Protein AF-A0A3D8P2R8-F1 (afdb_monomer_lite)

Radius of gyration: 13.69 Å; chains: 1; bounding box: 16×16×44 Å

InterPro domains:
  IPR001207 Transposase, mutator type [PF00872] (6-49)

Sequence (49 aa):
MARLVEQELKAKPYERTEERQAYRNGHREKPLVTRIGRLVLEVPRVRSG

Organism: NCBI:txid444093

Structure (mmCIF, N/CA/C/O backbone):
data_AF-A0A3D8P2R8-F1
#
_entry.id   AF-A0A3D8P2R8-F1
#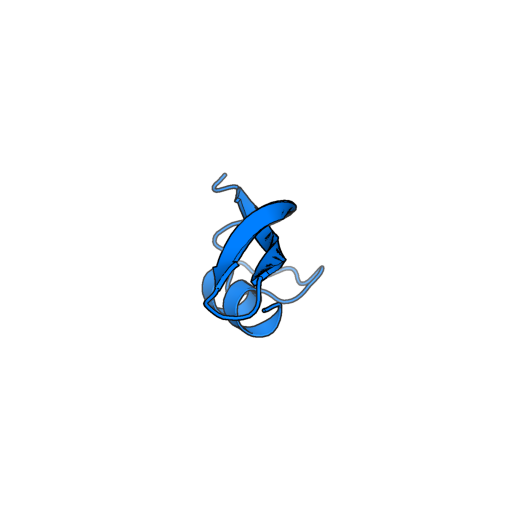
loop_
_atom_site.group_PDB
_atom_site.id
_atom_site.type_symbol
_atom_site.label_atom_id
_atom_site.label_alt_id
_atom_site.label_comp_id
_atom_site.label_asym_id
_atom_site.label_entity_id
_atom_site.label_seq_id
_atom_site.pdbx_PDB_ins_code
_atom_site.Cartn_x
_atom_site.Cartn_y
_atom_site.Cartn_z
_atom_site.occupancy
_atom_site.B_iso_or_equiv
_atom_site.auth_seq_id
_atom_site.auth_comp_id
_atom_site.auth_asym_id
_atom_site.auth_atom_id
_atom_site.pdbx_PDB_model_num
ATOM 1 N N . MET A 1 1 ? -8.230 0.123 -3.925 1.00 64.25 1 MET A N 1
ATOM 2 C CA . MET A 1 1 ? -7.071 -0.327 -3.118 1.00 64.25 1 MET A CA 1
ATOM 3 C C . MET A 1 1 ? -7.170 0.081 -1.652 1.00 64.25 1 MET A C 1
ATOM 5 O O . MET A 1 1 ? -6.976 -0.784 -0.813 1.00 64.25 1 MET A O 1
ATOM 9 N N . ALA A 1 2 ? -7.537 1.329 -1.325 1.00 67.38 2 ALA A N 1
ATOM 10 C CA . ALA A 1 2 ? -7.675 1.789 0.067 1.00 67.38 2 ALA A CA 1
ATOM 11 C C . ALA A 1 2 ? -8.506 0.847 0.969 1.00 67.38 2 ALA A C 1
ATOM 13 O O . ALA A 1 2 ? -8.039 0.458 2.035 1.00 67.38 2 ALA A O 1
ATOM 14 N N . ARG A 1 3 ? -9.663 0.375 0.484 1.00 74.56 3 ARG A N 1
ATOM 15 C CA . ARG A 1 3 ? -10.556 -0.518 1.242 1.00 74.56 3 ARG A CA 1
ATOM 16 C C . ARG A 1 3 ? -9.918 -1.848 1.665 1.00 74.56 3 ARG A C 1
ATOM 18 O O . ARG A 1 3 ? -10.152 -2.297 2.776 1.00 74.56 3 ARG A O 1
ATOM 25 N N . LEU A 1 4 ? -9.101 -2.457 0.800 1.00 80.19 4 LEU A N 1
ATOM 26 C CA . LEU A 1 4 ? -8.399 -3.705 1.127 1.00 80.19 4 LEU A CA 1
ATOM 27 C C . LEU A 1 4 ? -7.365 -3.459 2.225 1.00 80.19 4 LEU A C 1
ATOM 29 O O . LEU A 1 4 ? -7.302 -4.185 3.203 1.00 80.19 4 LEU A O 1
ATOM 33 N N . VAL A 1 5 ? -6.613 -2.365 2.113 1.00 84.44 5 VAL A N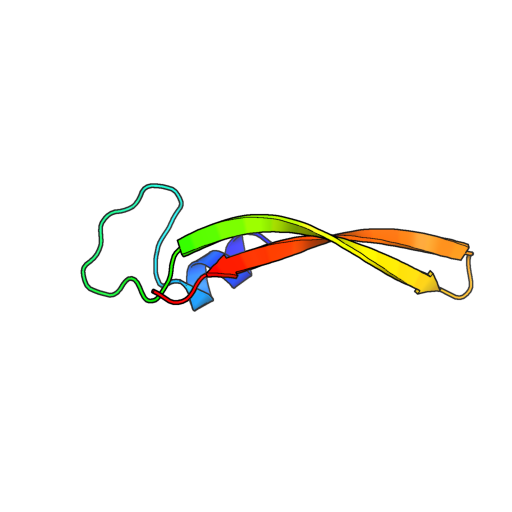 1
ATOM 34 C CA . VAL A 1 5 ? -5.600 -2.010 3.110 1.00 84.44 5 VAL A CA 1
ATOM 35 C C . VAL A 1 5 ? -6.231 -1.673 4.465 1.00 84.44 5 VAL A C 1
ATOM 37 O O . VAL A 1 5 ? -5.636 -1.951 5.491 1.00 84.44 5 VAL A O 1
ATOM 40 N N . GLU A 1 6 ? -7.421 -1.074 4.495 1.00 88.12 6 GLU A N 1
ATOM 41 C CA . GLU A 1 6 ? -8.163 -0.837 5.747 1.00 88.12 6 GLU A CA 1
ATOM 42 C C . GLU A 1 6 ? -8.567 -2.128 6.454 1.00 88.12 6 GLU A C 1
ATOM 44 O O . GLU A 1 6 ? -8.449 -2.206 7.675 1.00 88.12 6 GLU A O 1
ATOM 49 N N . GLN A 1 7 ? -9.009 -3.133 5.694 1.00 86.81 7 GLN A N 1
ATOM 50 C CA . GLN A 1 7 ? -9.351 -4.449 6.236 1.00 86.81 7 GLN A CA 1
ATOM 51 C C . GLN A 1 7 ? -8.117 -5.141 6.820 1.00 86.81 7 GLN A C 1
ATOM 53 O O . GLN A 1 7 ? -8.172 -5.610 7.953 1.00 86.81 7 GLN A O 1
ATOM 58 N N . GLU A 1 8 ? -6.992 -5.115 6.100 1.00 86.81 8 GLU A N 1
ATOM 59 C CA . GLU A 1 8 ? -5.715 -5.668 6.576 1.00 86.81 8 GLU A CA 1
ATOM 60 C C . GLU A 1 8 ? -5.191 -4.942 7.825 1.00 86.81 8 GLU A C 1
ATOM 62 O O . GLU A 1 8 ? -4.679 -5.559 8.752 1.00 86.81 8 GLU A O 1
ATOM 67 N N . LEU A 1 9 ? -5.332 -3.614 7.885 1.00 90.25 9 LEU A N 1
ATOM 68 C CA . LEU A 1 9 ? -4.884 -2.821 9.035 1.00 90.25 9 LEU A CA 1
ATOM 69 C C . LEU A 1 9 ? -5.843 -2.881 10.225 1.00 90.25 9 LEU A C 1
ATOM 71 O O . LEU A 1 9 ? -5.463 -2.420 11.303 1.00 90.25 9 LEU A O 1
ATOM 75 N N . LYS A 1 10 ? -7.071 -3.378 10.020 1.00 91.88 10 LYS A N 1
ATOM 76 C CA . LYS A 1 10 ? -8.212 -3.258 10.941 1.00 91.88 10 LYS A CA 1
ATOM 77 C C . LYS A 1 10 ? -8.461 -1.824 11.416 1.00 91.88 10 LYS A C 1
ATOM 79 O O . LYS A 1 10 ? -8.858 -1.593 12.552 1.00 91.88 10 LYS A O 1
ATOM 84 N N . ALA A 1 11 ? -8.183 -0.846 10.557 1.00 91.31 11 ALA A N 1
ATOM 85 C CA . ALA A 1 11 ? -8.293 0.566 10.903 1.00 91.31 11 ALA A CA 1
ATOM 86 C C . ALA A 1 11 ? -8.486 1.448 9.666 1.00 91.31 11 ALA A C 1
ATOM 88 O O . ALA A 1 11 ? -7.827 1.265 8.634 1.00 91.31 11 ALA A O 1
ATOM 89 N N . LYS A 1 12 ? -9.335 2.468 9.801 1.00 89.94 12 LYS A N 1
ATOM 90 C CA . LYS A 1 12 ? -9.496 3.561 8.838 1.00 89.94 12 LYS A CA 1
ATOM 91 C C . LYS A 1 12 ? -8.342 4.566 8.909 1.00 89.94 12 LYS A C 1
ATOM 93 O O . LYS A 1 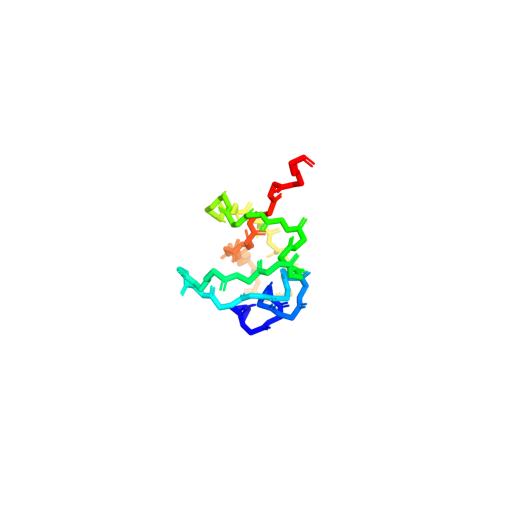12 ? -7.578 4.599 9.883 1.00 89.94 12 LYS A O 1
ATOM 98 N N . PRO A 1 13 ? -8.183 5.420 7.878 1.00 87.19 13 PRO A N 1
ATOM 99 C CA . PRO A 1 13 ? -7.241 6.531 7.938 1.00 87.19 13 PRO A CA 1
ATOM 100 C C . PRO A 1 13 ? -7.450 7.355 9.212 1.00 87.19 13 PRO A C 1
ATOM 102 O O . PRO A 1 13 ? -8.566 7.764 9.510 1.00 87.19 13 PRO A O 1
ATOM 105 N N . TYR A 1 14 ? -6.363 7.565 9.960 1.00 86.81 14 TYR A N 1
ATOM 106 C CA . TYR A 1 14 ? -6.328 8.312 11.227 1.00 86.81 14 TYR A CA 1
ATOM 107 C C . TYR A 1 14 ? -7.158 7.741 12.393 1.00 86.81 14 TYR A C 1
ATOM 109 O O . TYR A 1 14 ? -7.132 8.307 13.483 1.00 86.81 14 TYR A O 1
ATOM 117 N N . GLU A 1 15 ? -7.827 6.603 12.216 1.00 89.94 15 GLU A N 1
ATOM 118 C CA . GLU A 1 15 ? -8.608 5.964 13.276 1.00 89.94 15 GLU A CA 1
ATOM 119 C C . GLU A 1 15 ? -7.702 5.336 14.338 1.00 89.94 15 GLU A C 1
ATOM 121 O O . GLU A 1 15 ? -6.777 4.581 14.021 1.00 89.94 15 GLU A O 1
ATOM 126 N N . ARG A 1 16 ? -7.983 5.624 15.609 1.00 89.12 16 ARG A N 1
ATOM 127 C CA . ARG A 1 16 ? -7.322 4.981 16.745 1.00 89.12 16 ARG A CA 1
ATOM 128 C C . ARG A 1 16 ? -8.173 3.804 17.199 1.00 89.12 16 ARG A C 1
ATOM 130 O O . ARG A 1 16 ? -9.325 3.988 17.564 1.00 89.12 16 ARG A O 1
ATOM 137 N N . THR A 1 17 ? -7.590 2.616 17.161 1.00 90.12 17 THR A N 1
ATOM 138 C CA . THR A 1 17 ? -8.212 1.370 17.608 1.00 90.12 17 THR A CA 1
ATOM 139 C C . THR A 1 17 ? -7.126 0.461 18.159 1.00 90.12 17 THR A C 1
ATOM 141 O O . THR A 1 17 ? -6.000 0.465 17.652 1.00 90.12 17 THR A O 1
ATOM 144 N N . GLU A 1 18 ? -7.462 -0.296 19.197 1.00 90.31 18 GLU A N 1
ATOM 145 C CA . GLU A 1 18 ? -6.570 -1.281 19.812 1.00 90.31 18 GLU A CA 1
ATOM 146 C C . GLU A 1 18 ? -6.326 -2.486 18.891 1.00 90.31 18 GLU A C 1
ATOM 148 O O . GLU A 1 18 ? -5.298 -3.145 18.990 1.00 90.31 18 GLU A O 1
ATOM 153 N N . GLU A 1 19 ? -7.221 -2.736 17.930 1.00 90.00 19 GLU A N 1
ATOM 154 C CA . GLU A 1 19 ? -7.102 -3.841 16.971 1.00 90.00 19 GLU A CA 1
ATOM 155 C C . GLU A 1 19 ? -6.150 -3.549 15.799 1.00 90.00 19 GLU A C 1
ATOM 157 O O . GLU A 1 19 ? -5.928 -4.422 14.953 1.00 90.00 19 GLU A O 1
ATOM 162 N N . ARG A 1 20 ? -5.603 -2.328 15.711 1.00 92.12 20 ARG A N 1
ATOM 163 C CA . ARG A 1 20 ? -4.759 -1.894 14.592 1.00 92.12 20 ARG A CA 1
ATOM 164 C C . ARG A 1 20 ? -3.508 -2.768 14.493 1.00 92.12 20 ARG A C 1
ATOM 166 O O . ARG A 1 20 ? -2.701 -2.805 15.414 1.00 92.12 20 ARG A O 1
ATOM 173 N N . GLN A 1 21 ? -3.291 -3.374 13.326 1.00 89.44 21 GLN A N 1
ATOM 174 C CA . GLN A 1 21 ? -2.197 -4.341 13.144 1.00 89.44 21 GLN A CA 1
ATOM 175 C C . GLN A 1 21 ? -0.917 -3.759 12.530 1.00 89.44 21 GLN A C 1
ATOM 177 O O . GLN A 1 21 ? 0.163 -4.313 12.710 1.00 89.44 21 GLN A O 1
ATOM 182 N N . ALA A 1 22 ? -1.006 -2.649 11.794 1.00 89.69 22 ALA A N 1
ATOM 183 C CA . ALA A 1 22 ? 0.152 -2.015 11.161 1.00 89.69 22 ALA A CA 1
ATOM 184 C C . ALA A 1 22 ? -0.130 -0.542 10.812 1.00 89.69 22 ALA A C 1
ATOM 186 O O . ALA A 1 22 ? -1.181 0.016 11.148 1.00 89.69 22 ALA A O 1
ATOM 187 N N . TYR A 1 23 ? 0.813 0.104 10.117 1.00 89.56 23 TYR A N 1
ATOM 188 C CA . TYR A 1 23 ? 0.682 1.485 9.647 1.00 89.56 23 TYR A CA 1
ATOM 189 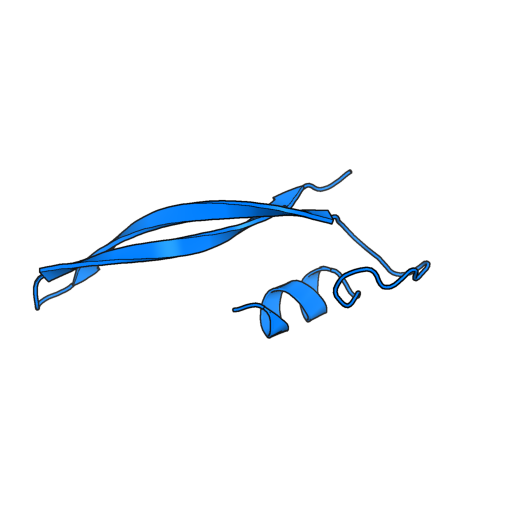C C . TYR A 1 23 ? 0.925 1.597 8.139 1.00 89.56 23 TYR A C 1
ATOM 191 O O . TYR A 1 23 ? 1.856 0.996 7.598 1.00 89.56 23 TYR A O 1
ATOM 199 N N . ARG A 1 24 ? 0.105 2.405 7.445 1.00 88.25 24 ARG A N 1
ATOM 200 C CA . ARG A 1 24 ? 0.372 2.782 6.046 1.00 88.25 24 ARG A CA 1
ATOM 201 C C . ARG A 1 24 ? 1.656 3.607 5.978 1.00 88.25 24 ARG A C 1
ATOM 203 O O . ARG A 1 24 ? 1.843 4.524 6.770 1.00 88.25 24 ARG A O 1
ATOM 210 N N . ASN A 1 25 ? 2.495 3.307 4.995 1.00 91.94 25 ASN A N 1
ATOM 211 C CA . ASN A 1 25 ? 3.780 3.962 4.769 1.00 91.94 25 ASN A CA 1
ATOM 212 C C . ASN A 1 25 ? 3.935 4.360 3.291 1.00 91.94 25 ASN A C 1
ATOM 214 O O . ASN A 1 25 ? 4.851 3.919 2.595 1.00 91.94 25 ASN A O 1
ATOM 218 N N . GLY A 1 26 ? 2.975 5.148 2.801 1.00 91.00 26 GLY A N 1
ATOM 219 C CA . GLY A 1 26 ? 2.936 5.615 1.416 1.00 91.00 26 GLY A CA 1
ATOM 220 C C . GLY A 1 26 ? 2.610 4.518 0.398 1.00 91.00 26 GLY A C 1
ATOM 221 O O . GLY A 1 26 ? 1.980 3.506 0.715 1.00 91.00 26 GLY A O 1
ATOM 222 N N . HIS A 1 27 ? 3.040 4.741 -0.843 1.00 93.06 27 HIS A N 1
ATOM 223 C CA . HIS A 1 27 ? 2.839 3.839 -1.977 1.00 93.06 27 HIS A CA 1
ATOM 224 C C . HIS A 1 27 ? 4.177 3.545 -2.661 1.00 93.06 27 HIS A C 1
ATOM 226 O O . HIS A 1 27 ? 5.154 4.275 -2.499 1.00 93.06 27 HIS A O 1
ATOM 232 N N . ARG A 1 28 ? 4.231 2.446 -3.413 1.00 93.69 28 ARG A N 1
ATOM 233 C CA . ARG A 1 28 ? 5.328 2.131 -4.327 1.00 93.69 28 ARG A CA 1
ATOM 234 C C . ARG A 1 28 ? 4.823 1.968 -5.732 1.00 93.69 28 ARG A C 1
ATOM 236 O O . ARG A 1 28 ? 3.823 1.287 -5.948 1.00 93.69 28 ARG A O 1
ATOM 243 N N . GLU A 1 29 ? 5.589 2.488 -6.669 1.00 96.38 29 GLU A N 1
ATOM 244 C CA . GLU A 1 29 ? 5.400 2.163 -8.067 1.00 96.38 29 GLU A CA 1
ATOM 245 C C . GLU A 1 29 ? 5.713 0.683 -8.306 1.00 96.38 29 GLU A C 1
ATOM 247 O O . GLU A 1 29 ? 6.719 0.141 -7.835 1.00 96.38 29 GLU A O 1
ATOM 252 N N . LYS A 1 30 ? 4.823 0.014 -9.034 1.00 95.81 30 LYS A N 1
ATOM 253 C CA . LYS A 1 30 ? 5.000 -1.349 -9.518 1.00 95.81 30 LYS A CA 1
ATOM 254 C C . LYS A 1 30 ? 4.650 -1.378 -11.005 1.00 95.81 30 LYS A C 1
ATOM 256 O O . LYS A 1 30 ? 3.467 -1.297 -11.344 1.00 95.81 30 LYS A O 1
ATOM 261 N N . PRO A 1 31 ? 5.640 -1.492 -11.903 1.00 96.00 31 PRO A N 1
ATOM 262 C CA . PRO A 1 31 ? 5.355 -1.640 -13.319 1.00 96.00 31 PRO A CA 1
ATOM 263 C C . PRO A 1 31 ? 4.699 -2.999 -13.593 1.00 96.00 31 PRO A C 1
ATOM 265 O O . PRO A 1 31 ? 5.114 -4.024 -13.050 1.00 96.00 31 PRO A O 1
ATOM 268 N N . LEU A 1 32 ? 3.683 -3.000 -14.451 1.00 96.75 32 LEU A N 1
ATOM 269 C CA . LEU A 1 32 ? 2.978 -4.179 -14.937 1.00 96.75 32 LEU A CA 1
ATOM 270 C C . LEU A 1 32 ? 2.979 -4.155 -16.466 1.00 96.75 32 LEU A C 1
ATOM 272 O O . LEU A 1 32 ? 2.472 -3.219 -17.082 1.00 96.75 32 LEU A O 1
ATOM 276 N N . VAL A 1 33 ? 3.551 -5.186 -17.082 1.00 97.31 33 VAL A N 1
ATOM 277 C CA . VAL A 1 33 ? 3.508 -5.357 -18.537 1.00 97.31 33 VAL A CA 1
ATOM 278 C C . VAL A 1 33 ? 2.238 -6.118 -18.891 1.00 97.31 33 VAL A C 1
ATOM 280 O O . VAL A 1 33 ? 1.998 -7.212 -18.389 1.00 97.31 33 VAL A O 1
ATOM 283 N N . THR A 1 34 ? 1.419 -5.522 -19.747 1.00 95.88 34 THR A N 1
ATOM 284 C CA . THR A 1 34 ? 0.181 -6.109 -20.265 1.00 95.88 34 THR A CA 1
ATOM 285 C C . THR A 1 34 ? 0.265 -6.234 -21.783 1.00 95.88 34 THR A C 1
ATOM 287 O O . THR A 1 34 ? 1.144 -5.646 -22.414 1.00 95.88 34 THR A O 1
ATOM 290 N N . ARG A 1 35 ? -0.671 -6.967 -22.397 1.00 97.31 35 ARG A N 1
ATOM 291 C CA . ARG A 1 35 ? -0.716 -7.140 -23.860 1.00 97.31 35 ARG A CA 1
ATOM 292 C C . ARG A 1 35 ? -0.824 -5.811 -24.625 1.00 97.31 35 ARG A C 1
ATOM 294 O O . ARG A 1 35 ? -0.331 -5.730 -25.741 1.00 97.31 35 ARG A O 1
ATOM 301 N N . ILE A 1 36 ? -1.446 -4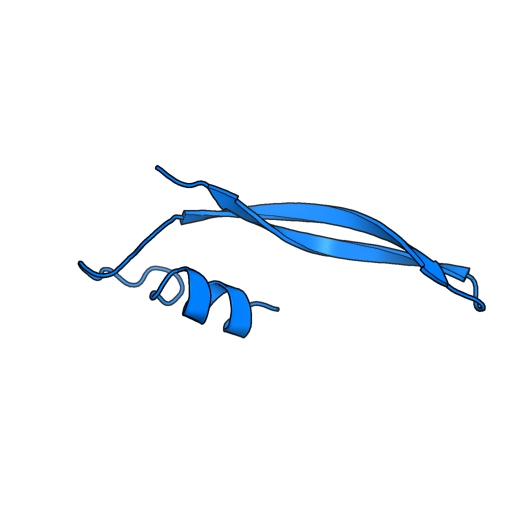.790 -24.034 1.00 96.44 36 ILE A N 1
ATOM 302 C CA . ILE A 1 36 ? -1.641 -3.469 -24.656 1.00 96.44 36 ILE A CA 1
ATOM 303 C C . ILE A 1 36 ? -0.563 -2.446 -24.265 1.00 96.44 36 ILE A C 1
ATOM 305 O O . ILE A 1 36 ? -0.644 -1.292 -24.673 1.00 96.44 36 ILE A O 1
ATOM 309 N N . GLY A 1 37 ? 0.439 -2.845 -23.473 1.00 96.38 37 GLY A N 1
ATOM 310 C CA . GLY A 1 37 ? 1.539 -1.974 -23.061 1.00 96.38 37 GLY A CA 1
ATOM 311 C C . GLY A 1 37 ? 1.851 -2.022 -21.566 1.00 96.38 37 GLY A C 1
ATOM 312 O O . GLY A 1 37 ? 1.385 -2.891 -20.822 1.00 96.38 37 GLY A O 1
ATOM 313 N N . ARG A 1 38 ? 2.685 -1.077 -21.124 1.00 97.12 38 ARG A N 1
ATOM 314 C CA . ARG A 1 38 ? 3.156 -0.967 -19.739 1.00 97.12 38 ARG A CA 1
ATOM 315 C C . ARG A 1 38 ? 2.243 -0.052 -18.927 1.00 97.12 38 ARG A C 1
ATOM 317 O O . ARG A 1 38 ? 2.015 1.090 -19.304 1.00 97.12 38 ARG A O 1
ATOM 324 N N . LEU A 1 39 ? 1.800 -0.543 -17.776 1.00 96.81 39 LEU A N 1
ATOM 325 C CA . LEU A 1 39 ? 1.101 0.225 -16.750 1.00 96.81 39 LEU A CA 1
ATOM 326 C C . LEU A 1 39 ? 2.037 0.429 -15.556 1.00 96.81 39 LEU A C 1
ATOM 328 O O . LEU A 1 39 ? 2.809 -0.468 -15.214 1.00 96.81 39 LEU A O 1
ATOM 332 N N . VAL A 1 40 ? 1.973 1.585 -14.902 1.00 96.00 40 VAL A N 1
ATOM 333 C CA . VAL A 1 40 ? 2.644 1.819 -13.615 1.00 96.00 40 VAL A CA 1
ATOM 334 C C . VAL A 1 40 ? 1.564 1.887 -12.547 1.00 96.00 40 VAL A C 1
ATOM 336 O O . VAL A 1 40 ? 0.701 2.756 -12.590 1.00 96.00 40 VAL A O 1
ATOM 339 N N . LEU A 1 41 ? 1.569 0.920 -11.630 1.00 95.31 41 LEU A N 1
ATOM 340 C CA . LEU A 1 41 ? 0.593 0.835 -10.549 1.00 95.31 41 LEU A CA 1
ATOM 341 C C . LEU A 1 41 ? 1.160 1.456 -9.275 1.00 95.31 41 LEU A C 1
ATOM 343 O O . LEU A 1 41 ? 2.292 1.155 -8.900 1.00 95.31 41 LEU A O 1
ATOM 347 N N . GLU A 1 42 ? 0.349 2.221 -8.554 1.00 94.69 42 GLU A N 1
ATOM 348 C CA . GLU A 1 42 ? 0.67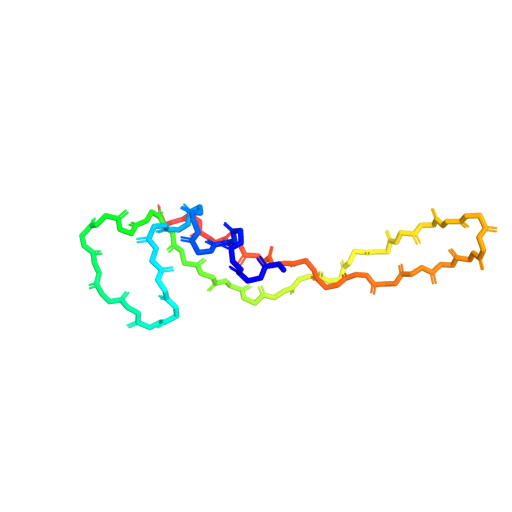2 2.663 -7.198 1.00 94.69 42 GLU A CA 1
ATOM 349 C C . GLU A 1 42 ? 0.152 1.653 -6.173 1.00 94.69 42 GLU A C 1
ATOM 351 O O . GLU A 1 42 ? -1.045 1.546 -5.896 1.00 94.69 42 GLU A O 1
ATOM 356 N N . VAL A 1 43 ? 1.065 0.869 -5.605 1.00 92.75 43 VAL A N 1
ATOM 357 C CA . VAL A 1 43 ? 0.742 -0.183 -4.640 1.00 92.75 43 VAL A CA 1
ATOM 358 C C . VAL A 1 43 ? 0.977 0.337 -3.221 1.00 92.75 43 VAL A C 1
ATOM 360 O O . VAL A 1 43 ? 2.098 0.747 -2.917 1.00 92.75 43 VAL A O 1
ATOM 363 N N . PRO A 1 44 ? -0.021 0.292 -2.322 1.00 92.62 44 PRO A N 1
ATOM 364 C CA . PRO A 1 44 ? 0.153 0.704 -0.932 1.00 92.62 44 PRO A CA 1
ATOM 365 C C . PRO A 1 44 ? 1.282 -0.061 -0.236 1.00 92.62 44 PRO A C 1
ATOM 367 O O . PRO A 1 44 ? 1.434 -1.272 -0.412 1.00 92.62 44 PRO A O 1
ATOM 370 N N . ARG A 1 45 ? 2.069 0.644 0.577 1.00 91.12 45 ARG A N 1
ATOM 371 C CA . ARG A 1 45 ? 3.041 0.044 1.494 1.00 91.12 45 ARG A CA 1
ATOM 372 C C . ARG A 1 45 ? 2.474 0.062 2.906 1.00 91.12 45 ARG A C 1
ATOM 374 O O . ARG A 1 45 ? 1.946 1.074 3.363 1.00 91.12 45 ARG A O 1
ATOM 381 N N . VAL A 1 46 ? 2.636 -1.053 3.605 1.00 91.12 46 VAL A N 1
ATOM 382 C CA . VAL A 1 46 ? 2.361 -1.172 5.037 1.00 91.12 46 VAL A CA 1
ATOM 383 C C . VAL A 1 46 ? 3.663 -1.499 5.754 1.00 91.12 46 VAL A C 1
ATOM 385 O O . VAL A 1 46 ? 4.502 -2.226 5.221 1.00 91.12 46 VAL A O 1
ATOM 388 N N . ARG A 1 47 ? 3.856 -0.914 6.932 1.00 84.81 47 ARG A N 1
ATOM 389 C CA . ARG A 1 47 ? 4.960 -1.224 7.836 1.00 84.81 47 ARG A CA 1
ATOM 390 C C . ARG A 1 47 ? 4.374 -1.931 9.051 1.00 84.81 47 ARG A C 1
ATOM 392 O O . ARG A 1 47 ? 3.575 -1.331 9.770 1.00 84.81 47 ARG A O 1
ATOM 399 N N . SER A 1 48 ? 4.767 -3.185 9.249 1.00 76.69 48 SER A N 1
ATOM 400 C CA . SER A 1 48 ? 4.622 -3.864 10.534 1.00 76.69 48 SER A CA 1
ATOM 401 C C . SER A 1 48 ? 5.562 -3.186 11.533 1.00 76.69 48 SER A C 1
ATOM 403 O O . SER A 1 48 ? 6.737 -2.962 11.215 1.00 76.69 48 SER A O 1
ATOM 405 N N . GLY A 1 49 ? 5.001 -2.755 12.662 1.00 58.69 49 GLY A N 1
ATOM 406 C CA . GLY A 1 49 ? 5.760 -2.282 13.819 1.00 58.69 49 GLY A CA 1
ATOM 407 C C . GLY A 1 49 ? 6.290 -3.457 14.616 1.00 58.69 49 GLY A C 1
ATOM 408 O O . GLY A 1 49 ? 5.590 -4.492 14.625 1.00 58.69 49 GLY A O 1
#

Secondary structure (DSSP, 8-state):
-HHHHHHHHTS-TT---TT---EEEEEEEEEEEETTEEEEEEEEEEE--

Foldseek 3Di:
DQVVVCVVQVHDVVDDDPSGFWDWDFWDWDWDADPVGIDTDTHIDTDGD

pLDDT: mean 89.27, std 8.28, range [58.69, 97.31]